Protein AF-A0A739X2Z3-F1 (afdb_monomer_lite)

Radius of gyration: 16.38 Å; chains: 1; bounding box: 32×19×49 Å

InterPro domains:
  IPR003061 Colicin E1 (microcin) immunity protein [PF03526] (31-68)
  IPR003061 Colicin E1 (microcin) immunity protein [PR01298] (4-26)
  IPR003061 Colicin E1 (microcin) immunity protein [PR01298] (31-52)
  IPR003061 Colicin E1 (microcin) immunity protein [PR01298] (52-68)

pLDDT: mean 78.85, std 9.84, range [51.34, 88.12]

Foldseek 3Di:
DDPVLLVVQLVVLVVVLVVVVVVCVVVDVDPVCCVVDPVSVVSVVCSNCVSVVVVVVVVVVVVVVVVD

Secondary structure (DSSP, 8-state):
--HHHHHHHHHHHHHHHHHHHHHHHHH-S-GGGTTT-HHHHHHHHHHHHHHHHHHHHHHHHHHHHTT-

Organism: NCBI:txid611

Structure (mmCIF, N/CA/C/O backbone):
data_AF-A0A739X2Z3-F1
#
_entry.id   AF-A0A739X2Z3-F1
#
loop_
_atom_site.group_PDB
_atom_site.id
_atom_site.type_symbol
_atom_site.label_atom_id
_atom_si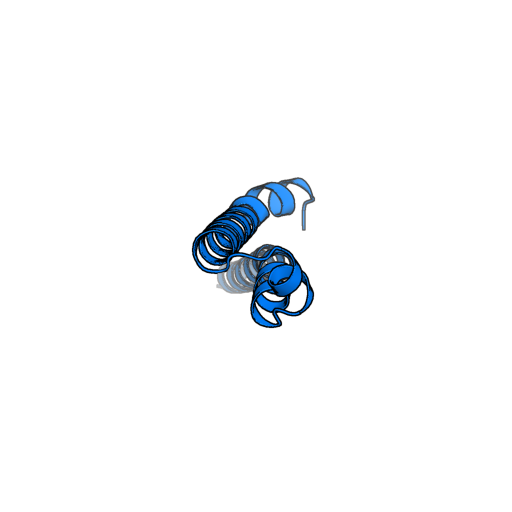te.label_alt_id
_atom_site.label_comp_id
_atom_site.label_asym_id
_atom_site.label_entity_id
_atom_site.label_seq_id
_atom_site.pdbx_PDB_ins_code
_atom_site.Cartn_x
_atom_site.Cartn_y
_atom_site.Cartn_z
_atom_site.occupancy
_atom_site.B_iso_or_equiv
_atom_site.auth_seq_id
_atom_site.auth_comp_id
_atom_site.auth_asym_id
_atom_site.auth_atom_id
_atom_site.pdbx_PDB_model_num
ATOM 1 N N . MET A 1 1 ? 9.236 -8.164 -9.614 1.00 66.12 1 MET A N 1
ATOM 2 C CA . MET A 1 1 ? 9.206 -7.078 -8.607 1.00 66.12 1 MET A CA 1
ATOM 3 C C . MET A 1 1 ? 10.057 -7.468 -7.405 1.00 66.12 1 MET A C 1
ATOM 5 O O . MET A 1 1 ? 9.844 -8.539 -6.857 1.00 66.12 1 MET A O 1
ATOM 9 N N . SER A 1 2 ? 11.047 -6.657 -7.017 1.00 80.00 2 SER A N 1
ATOM 10 C CA . SER A 1 2 ? 11.859 -6.953 -5.824 1.00 80.00 2 SER A CA 1
ATOM 11 C C . SER A 1 2 ? 11.056 -6.669 -4.553 1.00 80.00 2 SER A C 1
ATOM 13 O O . SER A 1 2 ? 10.429 -5.613 -4.450 1.00 80.00 2 SER A O 1
ATOM 15 N N . LEU A 1 3 ? 11.117 -7.568 -3.566 1.00 77.00 3 LEU A N 1
ATOM 16 C CA . LEU A 1 3 ? 10.459 -7.398 -2.264 1.00 77.00 3 LEU A CA 1
ATOM 17 C C . LEU A 1 3 ? 10.847 -6.060 -1.604 1.00 77.00 3 LEU A C 1
ATOM 19 O O . LEU A 1 3 ? 10.006 -5.362 -1.044 1.00 77.00 3 LEU A O 1
ATOM 23 N N . ARG A 1 4 ? 12.114 -5.648 -1.755 1.00 81.94 4 ARG A N 1
ATOM 24 C CA . ARG A 1 4 ? 12.620 -4.363 -1.245 1.00 81.94 4 ARG A CA 1
ATOM 25 C C . ARG A 1 4 ? 11.915 -3.158 -1.874 1.00 81.94 4 ARG A C 1
ATOM 27 O O . ARG A 1 4 ? 11.640 -2.184 -1.184 1.00 81.94 4 ARG A O 1
ATOM 34 N N . TYR A 1 5 ? 11.609 -3.225 -3.170 1.00 82.88 5 TYR A N 1
ATOM 35 C CA . TYR A 1 5 ? 10.898 -2.161 -3.883 1.00 82.88 5 TYR A CA 1
ATOM 36 C C . TYR A 1 5 ? 9.441 -2.059 -3.415 1.00 82.88 5 TYR A C 1
ATOM 38 O O . TYR A 1 5 ? 8.937 -0.961 -3.186 1.00 82.88 5 TYR A O 1
ATOM 46 N N . TYR A 1 6 ? 8.790 -3.208 -3.214 1.00 82.31 6 TYR A N 1
ATOM 47 C CA . TYR A 1 6 ? 7.430 -3.270 -2.683 1.00 82.31 6 TYR A CA 1
ATOM 48 C C . TYR A 1 6 ? 7.342 -2.626 -1.290 1.00 82.31 6 TYR A C 1
ATOM 50 O O . TYR A 1 6 ? 6.558 -1.701 -1.091 1.00 82.31 6 TYR A O 1
ATOM 58 N N . ILE A 1 7 ? 8.217 -3.035 -0.363 1.00 82.25 7 ILE A N 1
ATOM 59 C CA . ILE A 1 7 ? 8.275 -2.491 1.005 1.00 82.25 7 ILE A CA 1
ATOM 60 C C . ILE A 1 7 ? 8.556 -0.980 0.995 1.00 82.25 7 ILE A C 1
ATOM 62 O O . ILE A 1 7 ? 7.953 -0.232 1.758 1.00 82.25 7 ILE A O 1
ATOM 66 N N . LYS A 1 8 ? 9.425 -0.500 0.098 1.00 82.19 8 LYS A N 1
ATOM 67 C CA . LYS A 1 8 ? 9.722 0.935 -0.016 1.00 82.19 8 LYS A CA 1
ATOM 68 C C . LYS A 1 8 ? 8.508 1.758 -0.465 1.00 82.19 8 LYS A C 1
ATOM 70 O O . LYS A 1 8 ? 8.368 2.904 -0.055 1.00 82.19 8 LYS A O 1
ATOM 75 N N . ASN A 1 9 ? 7.638 1.189 -1.297 1.00 80.94 9 ASN A N 1
ATOM 76 C CA . ASN A 1 9 ? 6.512 1.913 -1.887 1.00 80.94 9 ASN A CA 1
ATOM 77 C C . ASN A 1 9 ? 5.178 1.715 -1.149 1.00 80.94 9 ASN A C 1
ATOM 79 O O . ASN A 1 9 ? 4.268 2.514 -1.357 1.00 80.94 9 ASN A O 1
ATOM 83 N N . ILE A 1 10 ? 5.053 0.715 -0.269 1.00 88.12 10 ILE A N 1
ATOM 84 C CA . ILE A 1 10 ? 3.826 0.509 0.523 1.00 88.12 10 ILE A CA 1
ATOM 85 C C . ILE A 1 10 ? 3.652 1.550 1.643 1.00 88.12 10 ILE A C 1
ATOM 87 O O . ILE A 1 10 ? 2.534 1.799 2.089 1.00 88.12 10 ILE A O 1
ATOM 91 N N . LEU A 1 11 ? 4.746 2.204 2.060 1.00 83.94 11 LEU A N 1
ATOM 92 C CA . LEU A 1 11 ? 4.771 3.217 3.124 1.00 83.94 11 LEU A CA 1
ATOM 93 C C . LEU A 1 11 ? 3.726 4.324 2.927 1.00 83.94 11 LEU A C 1
ATOM 95 O O . LEU A 1 11 ? 3.075 4.728 3.887 1.00 83.94 11 LEU A O 1
ATOM 99 N N . PHE A 1 12 ? 3.528 4.782 1.689 1.00 81.56 12 PHE A N 1
ATOM 100 C CA . PHE A 1 12 ? 2.557 5.834 1.389 1.00 81.56 12 PHE A CA 1
ATOM 101 C C . PHE A 1 12 ? 1.107 5.375 1.607 1.00 81.56 12 PHE A C 1
ATOM 103 O O . PHE A 1 12 ? 0.317 6.091 2.215 1.00 81.56 12 PHE A O 1
ATOM 110 N N . GLY A 1 13 ? 0.759 4.157 1.179 1.00 84.81 13 GLY A N 1
ATOM 111 C CA . GLY A 1 13 ? -0.587 3.622 1.403 1.00 84.81 13 GLY A CA 1
ATOM 112 C C . GLY A 1 13 ? -0.860 3.336 2.884 1.00 84.81 13 GLY A C 1
ATOM 113 O O . GLY A 1 13 ? -1.934 3.660 3.394 1.00 84.81 13 GLY A O 1
ATOM 114 N N . LEU A 1 14 ? 0.144 2.838 3.617 1.00 87.25 14 LEU A N 1
ATOM 115 C CA . LEU A 1 14 ? 0.050 2.676 5.072 1.00 87.25 14 LEU A CA 1
ATOM 116 C C . LEU A 1 14 ? -0.188 4.018 5.776 1.00 87.25 14 LEU A C 1
ATOM 118 O O . LEU A 1 14 ? -1.030 4.096 6.667 1.00 87.25 14 LEU A O 1
ATOM 122 N N . TYR A 1 15 ? 0.492 5.081 5.340 1.00 86.88 15 TYR A N 1
ATOM 123 C CA . TYR A 1 15 ? 0.289 6.429 5.868 1.00 86.88 15 TYR A CA 1
ATOM 124 C C . TYR A 1 15 ? -1.144 6.936 5.641 1.00 86.88 15 TYR A C 1
ATOM 126 O O . TYR A 1 15 ? -1.791 7.390 6.585 1.00 86.88 15 TYR A O 1
ATOM 134 N N . CYS A 1 16 ? -1.683 6.790 4.426 1.00 83.56 16 CYS A N 1
ATOM 135 C CA . CYS A 1 16 ? -3.075 7.147 4.132 1.00 83.56 16 CYS A CA 1
ATOM 136 C C . CYS A 1 16 ? -4.076 6.337 4.971 1.00 83.56 16 CYS A C 1
ATOM 138 O O . CYS A 1 16 ? -5.042 6.897 5.488 1.00 83.56 16 CYS A O 1
ATOM 140 N N . THR A 1 17 ? -3.824 5.038 5.146 1.00 86.88 17 THR A N 1
ATOM 141 C CA . THR A 1 17 ? -4.668 4.155 5.965 1.00 86.88 17 THR A CA 1
ATOM 142 C C . THR A 1 17 ? -4.681 4.604 7.429 1.00 86.88 17 THR A C 1
ATOM 144 O O . THR A 1 17 ? -5.745 4.693 8.039 1.00 86.88 17 THR A O 1
ATOM 147 N N . LEU A 1 18 ? -3.517 4.958 7.983 1.00 87.69 18 LEU A N 1
ATOM 148 C CA . LEU A 1 18 ? -3.391 5.452 9.357 1.00 87.69 18 LEU A CA 1
ATOM 149 C C . LEU A 1 18 ? -4.113 6.786 9.571 1.00 87.69 18 LEU A C 1
ATOM 151 O O . LEU A 1 18 ? -4.818 6.934 10.568 1.00 87.69 18 LEU A O 1
ATOM 155 N N . ILE A 1 19 ? -3.983 7.736 8.638 1.00 87.69 19 ILE A N 1
ATOM 156 C CA . ILE A 1 19 ? -4.719 9.010 8.705 1.00 87.69 19 ILE A CA 1
ATOM 157 C C . ILE A 1 19 ? -6.225 8.760 8.700 1.00 87.69 19 ILE A C 1
ATOM 159 O O . ILE A 1 19 ? -6.953 9.371 9.481 1.00 87.69 19 ILE A O 1
ATOM 163 N N . TYR A 1 20 ? -6.694 7.864 7.833 1.00 83.62 20 TYR A N 1
ATOM 164 C CA . TYR A 1 20 ? -8.115 7.569 7.718 1.00 83.62 20 TYR A CA 1
ATOM 165 C C . TYR A 1 20 ? -8.673 6.941 9.000 1.00 83.62 20 TYR A C 1
ATOM 167 O O . TYR A 1 20 ? -9.686 7.404 9.520 1.00 83.62 20 TYR A O 1
ATOM 175 N N . ILE A 1 21 ? -7.965 5.958 9.568 1.00 83.69 21 ILE A N 1
ATOM 176 C CA . ILE A 1 21 ? -8.319 5.351 10.860 1.00 83.69 21 ILE A CA 1
ATOM 177 C C . ILE A 1 21 ? -8.341 6.409 11.968 1.00 83.69 21 ILE A C 1
ATOM 179 O O . ILE A 1 21 ? -9.280 6.443 12.763 1.00 83.69 21 ILE A O 1
ATOM 183 N N . TY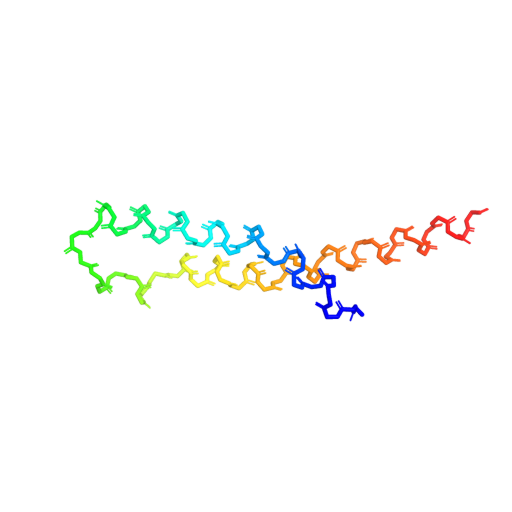R A 1 22 ? -7.341 7.293 12.014 1.00 83.62 22 TYR A N 1
ATOM 184 C CA . TYR A 1 22 ? -7.286 8.375 12.995 1.00 83.62 22 TYR A CA 1
ATOM 185 C C . TYR A 1 22 ? -8.489 9.322 12.877 1.00 83.62 22 TYR A C 1
ATOM 187 O O . TYR A 1 22 ? -9.124 9.637 13.883 1.00 83.62 22 TYR A O 1
ATOM 195 N N . LEU A 1 23 ? -8.834 9.740 11.655 1.00 81.25 23 LEU A N 1
ATOM 196 C CA . LEU A 1 23 ? -9.983 10.608 11.399 1.00 81.25 23 LEU A CA 1
ATOM 197 C C . LEU A 1 23 ? -11.295 9.945 11.813 1.00 81.25 23 LEU A C 1
ATOM 199 O O . LEU A 1 23 ? -12.091 10.581 12.497 1.00 81.25 23 LEU A O 1
ATOM 203 N N . ILE A 1 24 ? -11.503 8.676 11.460 1.00 78.25 24 ILE A N 1
ATOM 204 C CA . ILE A 1 24 ? -12.732 7.956 11.810 1.00 78.25 24 ILE A CA 1
ATOM 205 C C . ILE A 1 24 ? -12.850 7.749 13.322 1.00 78.25 24 ILE A C 1
ATOM 207 O O . ILE A 1 24 ? -13.911 7.982 13.889 1.00 78.25 24 ILE A O 1
ATOM 211 N N . THR A 1 25 ? -11.749 7.397 13.993 1.00 75.81 25 THR A N 1
ATOM 212 C CA . THR A 1 25 ? -11.734 7.172 15.449 1.00 75.81 25 THR A CA 1
ATOM 213 C C . THR A 1 25 ? -11.986 8.475 16.206 1.00 75.81 25 THR A C 1
ATOM 215 O O . THR A 1 25 ? -12.595 8.475 17.268 1.00 75.81 25 THR A O 1
ATOM 218 N N . LYS A 1 26 ? -11.542 9.608 15.651 1.00 75.81 26 LYS A N 1
ATOM 219 C CA . LYS A 1 26 ? -11.795 10.933 16.220 1.00 75.81 26 LYS A CA 1
ATOM 220 C C . LYS A 1 26 ? -13.229 11.422 15.985 1.00 75.81 26 LYS A C 1
ATOM 222 O O . LYS A 1 26 ? -13.745 12.153 16.823 1.00 75.81 26 LYS A O 1
ATOM 227 N N . ASN A 1 27 ? -13.848 11.061 14.860 1.00 71.38 27 ASN A N 1
ATOM 228 C CA . ASN A 1 27 ? -15.193 11.522 14.490 1.00 71.38 27 ASN A CA 1
ATOM 229 C C . ASN A 1 27 ? -16.325 10.601 14.961 1.00 71.38 27 ASN A C 1
ATOM 231 O O . ASN A 1 27 ? -17.477 11.021 14.985 1.00 71.38 27 ASN A O 1
ATOM 235 N N . SER A 1 28 ? -16.036 9.341 15.274 1.00 61.53 28 SER A N 1
ATOM 236 C CA . SER A 1 28 ? -17.033 8.361 15.696 1.00 61.53 28 SER A CA 1
ATOM 237 C C . SER A 1 28 ? -16.677 7.848 17.084 1.00 61.53 28 SER A C 1
ATOM 239 O O . SER A 1 28 ? -15.633 7.234 17.268 1.00 61.53 28 SER A O 1
ATOM 241 N N . GLU A 1 29 ? -17.569 8.044 18.057 1.00 61.31 29 GLU A N 1
ATOM 242 C CA . GLU A 1 29 ? -17.422 7.602 19.457 1.00 61.31 29 GLU A CA 1
ATOM 243 C C . GLU A 1 29 ? -17.380 6.063 19.640 1.00 61.31 29 GLU A C 1
ATOM 245 O O . GLU A 1 29 ? -17.530 5.554 20.749 1.00 61.31 29 GLU A O 1
ATOM 250 N N . GLY A 1 30 ? -17.186 5.280 18.574 1.00 56.91 30 GLY A N 1
ATOM 251 C CA . GLY A 1 30 ? -17.281 3.825 18.614 1.00 56.91 30 GLY A CA 1
ATOM 252 C C . GLY A 1 30 ? -16.372 3.111 17.618 1.00 56.91 30 GLY A C 1
ATOM 253 O O . GLY A 1 30 ? -16.535 3.216 16.404 1.00 56.91 30 GLY A O 1
ATOM 254 N N . TYR A 1 31 ? -15.492 2.262 18.152 1.00 58.31 31 TYR A N 1
ATOM 255 C CA . TYR A 1 31 ? -14.642 1.317 17.414 1.00 58.31 31 TYR A CA 1
ATOM 256 C C . TYR A 1 31 ? -15.423 0.338 16.516 1.00 58.31 31 TYR A C 1
ATOM 258 O O . TYR A 1 31 ? -14.860 -0.222 15.578 1.00 58.31 31 TYR A O 1
ATOM 266 N N . TYR A 1 32 ? -16.724 0.148 16.761 1.00 54.88 32 TYR A N 1
ATOM 267 C CA . TYR A 1 32 ? -17.592 -0.752 15.992 1.00 54.88 32 TYR A CA 1
ATOM 268 C C . TYR A 1 32 ? -17.831 -0.300 14.541 1.00 54.88 32 TYR A C 1
ATOM 270 O O . TYR A 1 32 ? -18.211 -1.120 13.706 1.00 54.88 32 TYR A O 1
ATOM 278 N N . PHE A 1 33 ? -17.567 0.969 14.209 1.00 57.62 33 PHE A N 1
ATOM 279 C CA . PHE A 1 33 ? -17.714 1.482 12.843 1.00 57.62 33 PHE A CA 1
ATOM 280 C C . PHE A 1 33 ? -16.566 1.043 11.913 1.00 57.62 33 PHE A C 1
ATOM 282 O O . PHE A 1 33 ? -16.785 0.807 10.729 1.00 57.62 33 PHE A O 1
ATOM 289 N N . LEU A 1 34 ? -15.360 0.828 12.457 1.00 60.56 34 LEU A N 1
ATOM 290 C CA . LEU A 1 34 ? -14.143 0.509 11.690 1.00 60.56 34 LEU A CA 1
ATOM 291 C C . LEU A 1 34 ? -14.234 -0.795 10.881 1.00 60.56 34 LEU A C 1
ATOM 293 O O . LEU A 1 34 ? -13.633 -0.896 9.816 1.00 60.56 34 LEU A O 1
ATOM 297 N N . VAL A 1 35 ? -14.968 -1.794 11.379 1.00 60.97 35 VAL A N 1
ATOM 298 C CA . VAL A 1 35 ? -15.056 -3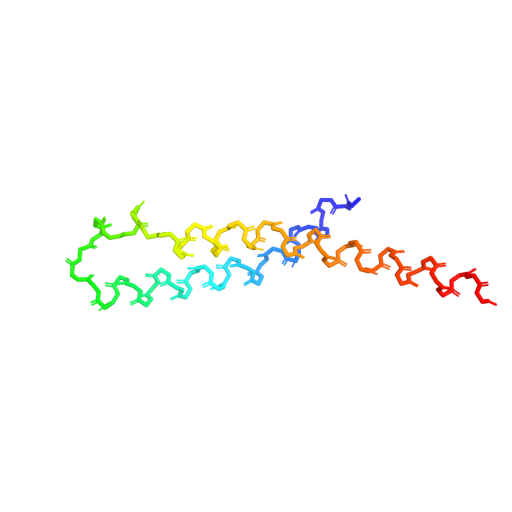.130 10.754 1.00 60.97 35 VAL A CA 1
ATOM 299 C C . VAL A 1 35 ? -16.162 -3.202 9.694 1.00 60.97 35 VAL A C 1
ATOM 301 O O . VAL A 1 35 ? -16.130 -4.071 8.831 1.00 60.97 35 VAL A O 1
ATOM 304 N N . SER A 1 36 ? -17.132 -2.285 9.717 1.00 64.56 36 SER A N 1
ATOM 305 C CA . SER A 1 36 ? -18.227 -2.237 8.732 1.00 64.56 36 SER A CA 1
ATOM 306 C C . SER A 1 36 ? -17.958 -1.235 7.600 1.00 64.56 36 SER A C 1
ATOM 308 O O . SER A 1 36 ? -18.692 -1.173 6.609 1.00 64.56 36 SER A O 1
ATOM 310 N N . ASP A 1 37 ? -16.897 -0.437 7.730 1.00 72.50 37 ASP A N 1
ATOM 311 C CA . ASP A 1 37 ? -16.615 0.651 6.811 1.00 72.50 37 ASP A CA 1
ATOM 312 C C . ASP A 1 37 ? -16.001 0.142 5.493 1.00 72.50 37 ASP A C 1
ATOM 314 O O . ASP A 1 37 ? -14.827 -0.228 5.390 1.00 72.50 37 ASP A O 1
ATOM 318 N N . LYS A 1 38 ? -16.827 0.144 4.441 1.00 79.38 38 LYS A N 1
ATOM 319 C CA . LYS A 1 38 ? -16.434 -0.239 3.077 1.00 79.38 38 LYS A CA 1
ATOM 320 C C . LYS A 1 38 ? -15.316 0.647 2.510 1.00 79.38 38 LYS A C 1
ATOM 322 O O . LYS A 1 38 ? -14.549 0.170 1.673 1.00 79.38 38 LYS A O 1
ATOM 327 N N . MET A 1 39 ? -15.203 1.907 2.940 1.00 80.00 39 MET A N 1
ATOM 328 C CA . MET A 1 39 ? -14.108 2.787 2.525 1.00 80.00 39 MET A CA 1
ATOM 329 C C . MET A 1 39 ? -12.788 2.392 3.180 1.00 80.00 39 MET A C 1
ATOM 331 O O . MET A 1 39 ? -11.766 2.408 2.494 1.00 80.00 39 MET A O 1
ATOM 335 N N . LEU A 1 40 ? -12.787 1.963 4.444 1.00 81.81 40 LEU A N 1
ATOM 336 C CA . LEU A 1 40 ? -11.567 1.464 5.087 1.00 81.81 40 LEU A CA 1
ATOM 337 C C . LEU A 1 40 ? -11.007 0.253 4.329 1.00 81.81 40 LEU A C 1
ATOM 339 O O . LEU A 1 40 ? -9.820 0.229 3.995 1.00 81.81 40 LEU A O 1
ATOM 343 N N . TYR A 1 41 ? -11.864 -0.704 3.959 1.00 82.56 41 TYR A N 1
ATOM 344 C CA . TYR A 1 41 ? -11.458 -1.833 3.115 1.00 82.56 41 TYR A CA 1
ATOM 345 C C . TYR A 1 41 ? -10.916 -1.387 1.754 1.00 82.56 41 TYR A C 1
ATOM 347 O O . TYR A 1 41 ? -9.880 -1.889 1.314 1.00 82.56 41 TYR A O 1
ATOM 355 N N . ALA A 1 42 ? -11.564 -0.420 1.098 1.00 84.75 42 ALA A N 1
ATOM 356 C CA . ALA A 1 42 ? -11.087 0.116 -0.175 1.00 84.75 42 ALA A CA 1
ATOM 357 C C . ALA A 1 42 ? -9.693 0.759 -0.049 1.00 84.75 42 ALA A C 1
ATOM 359 O O . ALA A 1 42 ? -8.849 0.571 -0.929 1.00 84.75 42 ALA A O 1
ATOM 360 N N . ILE A 1 43 ? -9.416 1.460 1.053 1.00 86.75 43 ILE A N 1
ATOM 361 C CA . ILE A 1 43 ? -8.114 2.089 1.324 1.00 86.75 43 ILE A CA 1
ATOM 362 C C . ILE A 1 43 ? -7.034 1.034 1.597 1.00 86.75 43 ILE A C 1
ATOM 364 O O . ILE A 1 43 ? -5.923 1.140 1.068 1.00 86.75 43 ILE A O 1
ATOM 368 N N . VAL A 1 44 ? -7.354 -0.020 2.352 1.00 85.94 44 VAL A N 1
ATOM 369 C CA . VAL A 1 44 ? -6.427 -1.138 2.605 1.00 85.94 44 VAL A CA 1
ATOM 370 C C . VAL A 1 44 ? -6.092 -1.874 1.305 1.00 85.94 44 VAL A C 1
ATOM 372 O O . VAL A 1 44 ? -4.918 -2.096 1.005 1.00 85.94 44 VAL A O 1
ATOM 375 N N . ILE A 1 45 ? -7.097 -2.191 0.484 1.00 87.12 45 ILE A N 1
ATOM 376 C CA . ILE A 1 45 ? -6.884 -2.827 -0.825 1.00 87.12 45 ILE A CA 1
ATOM 377 C C . ILE A 1 45 ? -6.037 -1.917 -1.722 1.00 87.12 45 ILE A C 1
ATOM 379 O O . ILE A 1 45 ? -5.062 -2.374 -2.319 1.00 87.12 45 ILE A O 1
ATOM 383 N N . SER A 1 46 ? -6.346 -0.618 -1.762 1.00 85.38 46 SER A N 1
ATOM 384 C CA . SER A 1 46 ? -5.588 0.368 -2.543 1.00 85.38 46 SER A CA 1
ATOM 385 C C . SER A 1 46 ? -4.133 0.469 -2.088 1.00 85.38 46 SER A C 1
ATOM 387 O O . SER A 1 46 ? -3.238 0.596 -2.919 1.00 85.38 46 SER A O 1
ATOM 389 N N . THR A 1 47 ? -3.872 0.343 -0.787 1.00 87.94 47 THR A N 1
ATOM 390 C CA . THR A 1 47 ? -2.514 0.329 -0.223 1.00 87.94 47 THR A CA 1
ATOM 391 C C . THR A 1 47 ? -1.687 -0.844 -0.741 1.00 87.94 47 THR A C 1
ATOM 393 O O . THR A 1 47 ? -0.514 -0.668 -1.064 1.00 87.94 47 THR A O 1
ATOM 396 N N . ILE A 1 48 ? -2.297 -2.024 -0.875 1.00 86.44 48 ILE A N 1
ATOM 397 C CA . ILE A 1 48 ? -1.637 -3.225 -1.406 1.00 86.44 48 ILE A CA 1
ATOM 398 C C . ILE A 1 48 ? -1.440 -3.116 -2.925 1.00 86.44 48 ILE A C 1
ATOM 400 O O . ILE A 1 48 ? -0.390 -3.517 -3.437 1.00 86.44 48 ILE A O 1
ATOM 404 N N . LEU A 1 49 ? -2.427 -2.562 -3.641 1.00 86.75 49 LEU A N 1
ATOM 405 C CA . LEU A 1 49 ? -2.423 -2.451 -5.104 1.00 86.75 49 LEU A CA 1
ATOM 406 C C . LEU A 1 49 ? -1.488 -1.351 -5.626 1.00 86.75 49 LEU A C 1
ATOM 408 O O . LEU A 1 49 ? -0.854 -1.526 -6.661 1.00 86.75 49 LEU A O 1
ATOM 412 N N . CYS A 1 50 ? -1.366 -0.232 -4.911 1.00 85.44 50 CYS A N 1
ATOM 413 C CA . CYS A 1 50 ? -0.576 0.935 -5.314 1.00 85.44 50 CYS A CA 1
ATOM 414 C C . CYS A 1 50 ? 0.890 0.618 -5.694 1.00 85.44 50 CYS A C 1
ATOM 416 O O . CYS A 1 50 ? 1.311 0.987 -6.796 1.00 85.44 50 CYS A O 1
ATOM 418 N N . PRO A 1 51 ? 1.684 -0.108 -4.878 1.00 84.69 51 PRO A N 1
ATOM 419 C CA . PRO A 1 51 ? 3.044 -0.489 -5.262 1.00 84.69 51 PRO A CA 1
ATOM 420 C C . PRO A 1 51 ? 3.075 -1.402 -6.497 1.00 84.69 51 PRO A C 1
ATOM 422 O O . PRO A 1 51 ? 4.021 -1.323 -7.283 1.00 84.69 51 PRO A O 1
ATOM 425 N N . TYR A 1 52 ? 2.045 -2.230 -6.695 1.00 84.00 52 TYR A N 1
ATOM 426 C CA . TYR A 1 52 ? 1.898 -3.087 -7.873 1.00 84.00 52 TYR A CA 1
ATOM 427 C C . TYR A 1 52 ? 1.647 -2.267 -9.141 1.00 84.00 52 TYR A C 1
ATOM 429 O O . TYR A 1 52 ? 2.356 -2.436 -10.134 1.00 84.00 52 TYR A O 1
ATOM 437 N N . SER A 1 53 ? 0.692 -1.336 -9.093 1.00 84.19 53 SER A N 1
ATOM 438 C CA . SER A 1 53 ? 0.384 -0.432 -10.205 1.00 84.19 53 SER A CA 1
ATOM 439 C C . SER A 1 53 ? 1.600 0.404 -10.591 1.00 84.19 53 SER A C 1
ATOM 441 O O . SER A 1 53 ? 1.930 0.508 -11.770 1.00 84.19 53 SER A O 1
ATOM 443 N N . LYS A 1 54 ? 2.327 0.935 -9.601 1.00 84.75 54 LYS A N 1
ATOM 444 C CA . LYS A 1 54 ? 3.556 1.702 -9.835 1.00 84.75 54 LYS A CA 1
ATOM 445 C C . LYS A 1 54 ? 4.625 0.871 -10.550 1.00 84.75 54 LYS A C 1
ATOM 447 O O . LYS A 1 54 ? 5.209 1.335 -11.524 1.00 84.75 54 LYS A O 1
ATOM 452 N N . TYR A 1 55 ? 4.832 -0.372 -10.116 1.00 85.75 55 TYR A N 1
ATOM 453 C CA . TYR A 1 55 ? 5.772 -1.282 -10.767 1.00 85.75 55 TYR A CA 1
ATOM 454 C C . TYR A 1 55 ? 5.368 -1.616 -12.209 1.00 85.75 55 TYR A C 1
ATOM 456 O O . TYR A 1 55 ? 6.221 -1.629 -13.093 1.00 85.75 55 TYR A O 1
ATOM 464 N N . ALA A 1 56 ? 4.079 -1.861 -12.460 1.00 84.75 56 ALA A N 1
ATOM 465 C CA . ALA A 1 56 ? 3.577 -2.141 -13.803 1.00 84.75 56 ALA A CA 1
ATOM 466 C C . ALA A 1 56 ? 3.795 -0.950 -14.750 1.00 84.75 56 ALA A C 1
ATOM 468 O O . ALA A 1 56 ? 4.273 -1.140 -15.867 1.00 84.75 56 ALA A O 1
ATOM 469 N N . ILE A 1 57 ? 3.511 0.272 -14.288 1.00 86.38 57 ILE A N 1
ATOM 470 C CA . ILE A 1 57 ? 3.725 1.503 -15.061 1.00 86.38 57 ILE A CA 1
ATOM 471 C C . ILE A 1 57 ? 5.211 1.694 -15.375 1.00 86.38 57 ILE A C 1
ATOM 473 O O . ILE A 1 57 ? 5.558 1.919 -16.531 1.00 86.38 57 ILE A O 1
ATOM 477 N N . GLU A 1 58 ? 6.092 1.560 -14.378 1.00 86.88 58 GLU A N 1
ATOM 478 C CA . GLU A 1 58 ? 7.541 1.669 -14.587 1.00 86.88 58 GLU A CA 1
ATOM 479 C C . GLU A 1 58 ? 8.045 0.622 -15.586 1.00 86.88 58 GLU A C 1
ATOM 481 O O . GLU A 1 58 ? 8.832 0.947 -16.469 1.00 86.88 58 GLU A O 1
ATOM 486 N N . HIS A 1 59 ? 7.557 -0.617 -15.500 1.00 84.81 59 HIS A N 1
ATOM 487 C CA . HIS A 1 59 ? 7.943 -1.686 -16.418 1.00 84.81 59 HIS A CA 1
ATOM 488 C C . HIS A 1 59 ? 7.477 -1.422 -17.858 1.00 84.81 59 HIS A C 1
ATOM 490 O O . HIS A 1 59 ? 8.227 -1.646 -18.808 1.00 84.81 59 HIS A O 1
ATOM 496 N N . ILE A 1 60 ? 6.246 -0.932 -18.032 1.00 86.75 60 ILE A N 1
ATOM 497 C CA . ILE A 1 60 ? 5.718 -0.539 -19.342 1.00 86.75 60 ILE A CA 1
ATOM 498 C C . ILE A 1 60 ? 6.541 0.624 -19.905 1.00 86.75 60 ILE A C 1
A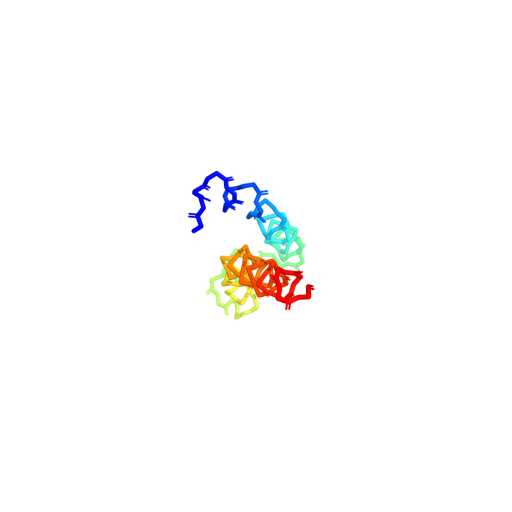TOM 500 O O . ILE A 1 60 ? 7.019 0.533 -21.033 1.00 86.75 60 ILE A O 1
ATOM 504 N N . ALA A 1 61 ? 6.774 1.672 -19.111 1.00 86.06 61 ALA A N 1
ATOM 505 C CA . ALA A 1 61 ? 7.563 2.833 -19.516 1.00 86.06 61 ALA A CA 1
ATOM 506 C C . ALA A 1 61 ? 8.995 2.445 -19.920 1.00 86.06 61 ALA A C 1
ATOM 508 O O . ALA A 1 61 ? 9.482 2.892 -20.955 1.00 86.06 61 ALA A O 1
ATOM 509 N N . PHE A 1 62 ? 9.647 1.559 -19.162 1.00 83.94 62 PHE A N 1
ATOM 510 C CA . PHE A 1 62 ? 10.992 1.076 -19.484 1.00 83.94 62 PHE A CA 1
ATOM 511 C C . PHE A 1 62 ? 11.027 0.302 -20.807 1.00 83.94 62 PHE A C 1
ATOM 513 O O . PHE A 1 62 ? 11.954 0.463 -21.598 1.00 83.94 62 PHE A O 1
ATOM 520 N N . ASN A 1 63 ? 10.001 -0.512 -21.072 1.00 81.44 63 ASN A N 1
ATOM 521 C CA . ASN A 1 63 ? 9.867 -1.227 -22.339 1.00 81.44 63 ASN A CA 1
ATOM 522 C C . ASN A 1 63 ? 9.600 -0.296 -23.524 1.00 81.44 63 ASN A C 1
ATOM 524 O O . ASN A 1 63 ? 10.051 -0.606 -24.620 1.00 81.44 63 ASN A O 1
ATOM 528 N N . PHE A 1 64 ? 8.883 0.812 -23.322 1.00 81.19 64 PHE A N 1
ATOM 529 C CA . PHE A 1 64 ? 8.699 1.827 -24.361 1.00 81.19 64 PHE A CA 1
ATOM 530 C C . PHE A 1 64 ? 10.010 2.557 -24.666 1.00 81.19 64 PHE A C 1
ATOM 532 O O . PHE A 1 64 ? 10.411 2.598 -25.820 1.00 81.19 64 PHE A O 1
ATOM 539 N N . IL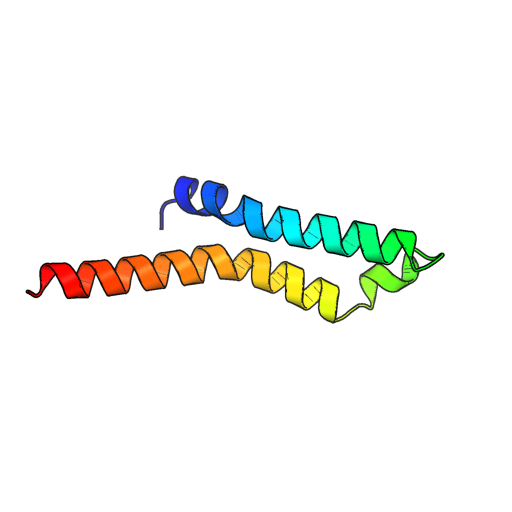E A 1 65 ? 10.722 3.035 -23.641 1.00 78.19 65 ILE A N 1
ATOM 540 C CA . ILE A 1 65 ? 11.982 3.783 -23.808 1.00 78.19 65 ILE A CA 1
ATOM 541 C C . ILE A 1 65 ? 13.067 2.943 -24.492 1.00 78.19 65 ILE A C 1
ATOM 543 O O . ILE A 1 65 ? 13.866 3.473 -25.245 1.00 78.19 65 ILE A O 1
ATOM 547 N N . LYS A 1 66 ? 13.118 1.632 -24.233 1.00 69.06 66 LYS A N 1
ATOM 548 C CA . LYS A 1 66 ? 14.127 0.738 -24.826 1.00 69.06 66 LYS A CA 1
ATOM 549 C C . LYS A 1 66 ? 13.825 0.343 -26.280 1.00 69.06 66 LYS A C 1
ATOM 551 O O . LYS A 1 66 ? 14.589 -0.419 -26.869 1.00 69.06 66 LYS A O 1
ATOM 556 N N . LYS A 1 67 ?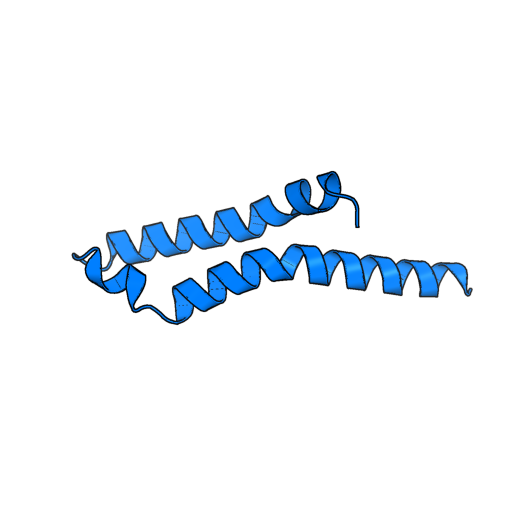 12.659 0.736 -26.797 1.00 60.47 67 LYS A N 1
ATOM 557 C CA . LYS A 1 67 ? 12.176 0.383 -28.135 1.00 60.47 67 LYS A CA 1
ATOM 558 C C . LYS A 1 67 ? 12.370 1.522 -29.148 1.00 60.47 67 LYS A C 1
ATOM 560 O O . LYS A 1 67 ? 12.279 1.240 -30.340 1.00 60.47 67 LYS A O 1
ATOM 565 N N . ASP A 1 68 ? 12.637 2.737 -28.663 1.00 51.34 68 ASP A N 1
ATOM 566 C CA . ASP A 1 68 ? 13.255 3.858 -29.393 1.00 51.34 68 ASP A CA 1
ATOM 567 C C . ASP A 1 68 ? 14.790 3.724 -29.382 1.00 51.34 68 ASP A C 1
ATOM 569 O O . ASP A 1 68 ? 15.420 4.088 -30.400 1.00 51.34 68 ASP A O 1
#

Sequence (68 aa):
MSLRYYIKNILFGLYCTLIYIYLITKNSEGYYFLVSDKMLYAIVISTILCPYSKYAIEHIAFNFIKKD